Protein AF-A0A3M1R8Z3-F1 (afdb_monomer_lite)

Secondary structure (DSSP, 8-state):
---------------------S--HHHHHTTSPPPTT-SS-HHHHHTSHHHHTT--HHHHH---TT-SSHHHHTTT-S--S-SSSS-HHHHHHHHHHHTTT-HHHHHHHHHSHHHHHHH-

Foldseek 3Di:
DDDDPDDDPPPPPPPPPPPLPQPAPLNVQVPDDDDPLAPDGSVNCCPDPCVVVVVGPCLQFNADRNDNDPCRRNPPTLDDRDCPPDALVSVVSSLVSVCVPPVVVSVVCCVDPNVVVSVD

pLDDT: mean 79.82, std 15.77, range [43.62, 97.62]

Sequence (120 aa):
MLRRLSTLLLAAAALLVPTAAGANCTTCHAKIRQDPAWAHTYEDWEGSIHAFNGVSCVTCHGGDVNAKSKAKAHQGLRFTGQAAAGGTRARLAVVAVCAQCHEDQYRGYRVSPHYKALSS

Radius of gyration: 23.74 Å; chains: 1; bounding box: 85×56×35 Å

Structure (mmCIF, N/CA/C/O backbone):
data_AF-A0A3M1R8Z3-F1
#
_entry.id   AF-A0A3M1R8Z3-F1
#
loop_
_atom_site.group_PDB
_atom_site.id
_atom_site.type_symbol
_atom_site.label_atom_id
_atom_site.label_alt_id
_atom_site.label_comp_id
_atom_site.label_asym_id
_atom_site.label_entity_id
_atom_site.label_seq_id
_atom_site.pdbx_PDB_ins_code
_atom_site.Cartn_x
_atom_site.Cartn_y
_atom_site.Cartn_z
_atom_site.occupancy
_atom_site.B_iso_or_equiv
_atom_site.auth_seq_id
_atom_site.auth_comp_id
_atom_site.auth_asym_id
_atom_site.auth_atom_id
_atom_site.pdbx_PDB_model_num
ATOM 1 N N . MET A 1 1 ? -63.539 -40.703 17.520 1.00 45.44 1 MET A N 1
ATOM 2 C CA . MET A 1 1 ? -62.760 -40.341 16.313 1.00 45.44 1 MET A CA 1
ATOM 3 C C . MET A 1 1 ? -61.647 -39.384 16.732 1.00 45.44 1 MET A C 1
ATOM 5 O O . MET A 1 1 ? -61.907 -38.209 16.953 1.00 45.44 1 MET A O 1
ATOM 9 N N . LEU A 1 2 ? -60.440 -39.912 16.964 1.00 45.06 2 LEU A N 1
ATOM 10 C CA . LEU A 1 2 ? -59.267 -39.160 17.432 1.00 45.06 2 LEU A CA 1
ATOM 11 C C . LEU A 1 2 ? -58.706 -38.297 16.287 1.00 45.06 2 LEU A C 1
ATOM 13 O O . LEU A 1 2 ? -58.079 -38.827 15.370 1.00 45.06 2 LEU A O 1
ATOM 17 N N . ARG A 1 3 ? -58.907 -36.974 16.330 1.00 48.84 3 ARG A N 1
ATOM 18 C CA . ARG A 1 3 ? -58.170 -36.037 15.465 1.00 48.84 3 ARG A CA 1
ATOM 19 C C . ARG A 1 3 ? -56.804 -35.790 16.100 1.00 48.84 3 ARG A C 1
ATOM 21 O O . ARG A 1 3 ? -56.700 -35.155 17.143 1.00 48.84 3 ARG A O 1
ATOM 28 N N . ARG A 1 4 ? -55.769 -36.361 15.485 1.00 55.97 4 ARG A N 1
ATOM 29 C CA . ARG A 1 4 ? -54.366 -36.176 15.863 1.00 55.97 4 ARG A CA 1
ATOM 30 C C . ARG A 1 4 ? -53.989 -34.705 15.654 1.00 55.97 4 ARG A C 1
ATOM 32 O O . ARG A 1 4 ? -53.996 -34.226 14.525 1.00 55.97 4 ARG A O 1
ATOM 39 N N . LEU A 1 5 ? -53.689 -33.996 16.740 1.00 59.16 5 LEU A N 1
ATOM 40 C CA . LEU A 1 5 ? -53.028 -32.693 16.706 1.00 59.16 5 LEU A CA 1
ATOM 41 C C . LEU A 1 5 ? -51.551 -32.935 16.373 1.00 59.16 5 LEU A C 1
ATOM 43 O O . LEU A 1 5 ? -50.764 -33.286 17.246 1.00 59.16 5 LEU A O 1
ATOM 47 N N . SER A 1 6 ? -51.187 -32.813 15.097 1.00 61.75 6 SER A N 1
ATOM 48 C CA . SER A 1 6 ? -49.787 -32.807 14.671 1.00 61.75 6 SER A CA 1
ATOM 49 C C . SER A 1 6 ? -49.183 -31.435 14.958 1.00 61.75 6 SER A C 1
ATOM 51 O O . SER A 1 6 ? -49.336 -30.496 14.181 1.00 61.75 6 SER A O 1
ATOM 53 N N . THR A 1 7 ? -48.506 -31.317 16.095 1.00 59.25 7 THR A N 1
ATOM 54 C CA . THR A 1 7 ? -47.617 -30.203 16.428 1.00 59.25 7 THR A CA 1
ATOM 55 C C . THR A 1 7 ? -46.384 -30.249 15.523 1.00 59.25 7 THR A C 1
ATOM 57 O O . THR A 1 7 ? -45.477 -31.054 15.715 1.00 59.25 7 THR A O 1
ATOM 60 N N . LEU A 1 8 ? -46.348 -29.377 14.514 1.00 61.59 8 LEU A N 1
ATOM 61 C CA . LEU A 1 8 ? -45.134 -29.051 13.766 1.00 61.59 8 LEU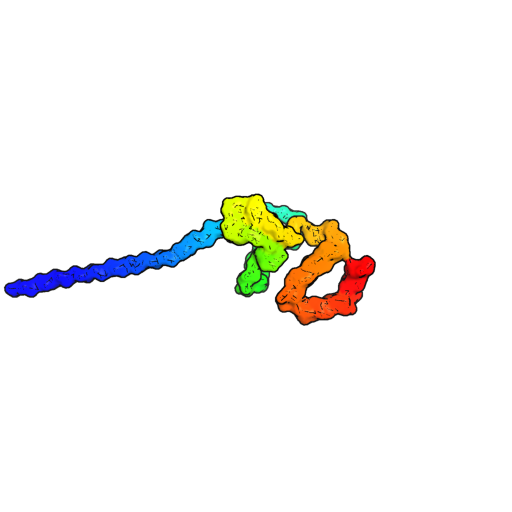 A CA 1
ATOM 62 C C . LEU A 1 8 ? -44.217 -28.211 14.669 1.00 61.59 8 LEU A C 1
ATOM 64 O O . LEU A 1 8 ? -44.420 -27.009 14.821 1.00 61.59 8 LEU A O 1
ATOM 68 N N . LEU A 1 9 ? -43.214 -28.845 15.284 1.00 60.97 9 LEU A N 1
ATOM 69 C CA . LEU A 1 9 ? -42.073 -28.128 15.855 1.00 60.97 9 LEU A CA 1
ATOM 70 C C . LEU A 1 9 ? -41.221 -27.584 14.697 1.00 60.97 9 LEU A C 1
ATOM 72 O O . LEU A 1 9 ? -40.450 -28.323 14.087 1.00 60.97 9 LEU A O 1
ATOM 76 N N . LEU A 1 10 ? -41.339 -26.288 14.402 1.00 60.28 10 LEU A N 1
ATOM 77 C CA . LEU A 1 10 ? -40.305 -25.571 13.657 1.00 60.28 10 LEU A CA 1
ATOM 78 C C . LEU A 1 10 ? -39.091 -25.413 14.579 1.00 60.28 10 LEU A C 1
ATOM 80 O O . LEU A 1 10 ? -39.065 -24.550 15.454 1.00 60.28 10 LEU A O 1
ATOM 84 N N . ALA A 1 11 ? -38.078 -26.254 14.385 1.00 61.59 11 ALA A N 1
ATOM 85 C CA . ALA A 1 11 ? -36.755 -26.002 14.931 1.00 61.59 11 ALA A CA 1
ATOM 86 C C . ALA A 1 11 ? -36.156 -24.801 14.183 1.00 61.59 11 ALA A C 1
ATOM 88 O O . ALA A 1 11 ? -35.692 -24.925 13.050 1.00 61.59 11 ALA A O 1
ATOM 89 N N . ALA A 1 12 ? -36.204 -23.621 14.803 1.00 62.38 12 ALA A N 1
ATOM 90 C CA . ALA A 1 12 ? -35.453 -22.465 14.344 1.00 62.38 12 ALA A CA 1
ATOM 91 C C . ALA A 1 12 ? -33.960 -22.773 14.520 1.00 62.38 12 A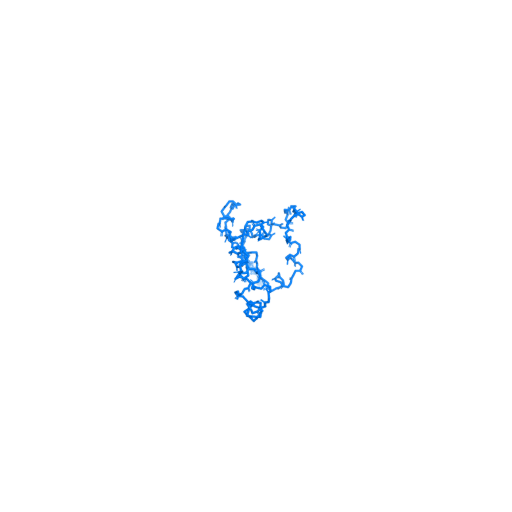LA A C 1
ATOM 93 O O . ALA A 1 12 ? -33.412 -22.660 15.616 1.00 62.38 12 ALA A O 1
ATOM 94 N N . ALA A 1 13 ? -33.307 -23.212 13.444 1.00 61.66 13 ALA A N 1
ATOM 95 C CA . ALA A 1 13 ? -31.858 -23.272 13.384 1.00 61.66 13 ALA A CA 1
ATOM 96 C C . ALA A 1 13 ? -31.340 -21.836 13.511 1.00 61.66 13 ALA A C 1
ATOM 98 O O . ALA A 1 13 ? -31.425 -21.045 12.572 1.00 61.66 13 ALA A O 1
ATOM 99 N N . ALA A 1 14 ? -30.865 -21.482 14.705 1.00 60.44 14 ALA A N 1
ATOM 100 C CA . ALA A 1 14 ? -30.159 -20.237 14.928 1.00 60.44 14 ALA A CA 1
ATOM 101 C C . ALA A 1 14 ? -28.927 -20.239 14.017 1.00 60.44 14 ALA A C 1
ATOM 103 O O . ALA A 1 14 ? -27.944 -20.934 14.276 1.00 60.44 14 ALA A O 1
ATOM 104 N N . LEU A 1 15 ? -29.008 -19.488 12.918 1.00 58.19 15 LEU A N 1
ATOM 105 C CA . LEU A 1 15 ? -27.850 -19.111 12.127 1.00 58.19 15 LEU A CA 1
ATOM 106 C C . LEU A 1 15 ? -26.917 -18.358 13.075 1.00 58.19 15 LEU A C 1
ATOM 108 O O . LEU A 1 15 ? -27.147 -17.194 13.402 1.00 58.19 15 LEU A O 1
ATOM 112 N N . LEU A 1 16 ? -25.882 -19.049 13.546 1.00 52.16 16 LEU A N 1
ATOM 113 C CA . LEU A 1 16 ? -24.706 -18.442 14.149 1.00 52.16 16 LEU A CA 1
ATOM 114 C C . LEU A 1 16 ? -24.031 -17.611 13.058 1.00 52.16 16 LEU A C 1
ATOM 116 O O . LEU A 1 16 ? -23.093 -18.063 12.409 1.00 52.16 16 LEU A O 1
ATOM 120 N N . VAL A 1 17 ? -24.545 -16.404 12.819 1.00 56.69 17 VAL A N 1
ATOM 121 C CA . VAL A 1 17 ? -23.803 -15.369 12.108 1.00 56.69 17 VAL A CA 1
ATOM 122 C C . VAL A 1 17 ? -22.604 -15.079 13.001 1.00 56.69 17 VAL A C 1
ATOM 124 O O . VAL A 1 17 ? -22.800 -14.598 14.121 1.00 56.69 17 VAL A O 1
ATOM 127 N N . PRO A 1 18 ? -21.367 -15.388 12.582 1.00 49.62 18 PRO A N 1
ATOM 128 C CA . PRO A 1 18 ? -20.215 -15.012 13.369 1.00 49.62 18 PRO A CA 1
ATOM 129 C C . PRO A 1 18 ? -20.196 -13.486 13.374 1.00 49.62 18 PRO A C 1
ATOM 131 O O . PRO A 1 18 ? -19.883 -12.855 12.365 1.00 49.62 18 PRO A O 1
ATOM 134 N N . THR A 1 19 ? -20.541 -12.861 14.498 1.00 50.94 19 THR A N 1
ATOM 135 C CA . THR A 1 19 ? -20.323 -11.428 14.699 1.00 50.94 19 THR A CA 1
ATOM 136 C C . THR A 1 19 ? -18.839 -11.207 14.956 1.00 50.94 19 THR A C 1
ATOM 138 O O . THR A 1 19 ? -18.421 -10.799 16.038 1.00 50.94 19 THR A O 1
ATOM 141 N N . ALA A 1 20 ? -18.011 -11.477 13.951 1.00 48.75 20 ALA A N 1
ATOM 142 C CA . ALA A 1 20 ? -16.625 -11.047 13.930 1.00 48.75 20 ALA A CA 1
ATOM 143 C C . ALA A 1 20 ? -16.551 -9.577 13.489 1.00 48.75 20 ALA A C 1
ATOM 145 O O . ALA A 1 20 ? -15.745 -9.208 12.646 1.00 48.75 20 ALA A O 1
ATOM 146 N N . ALA A 1 21 ? -17.373 -8.705 14.076 1.00 44.72 21 ALA A N 1
ATOM 147 C CA . ALA A 1 21 ? -17.189 -7.265 13.947 1.00 44.72 21 ALA A CA 1
ATOM 148 C C . ALA A 1 21 ? -16.153 -6.800 14.986 1.00 44.72 21 ALA A C 1
ATOM 150 O O . ALA A 1 21 ? -16.398 -5.932 15.821 1.00 44.72 21 ALA A O 1
ATOM 151 N N . GLY A 1 22 ? -14.964 -7.415 14.971 1.00 43.62 22 GLY A N 1
ATOM 152 C CA . GLY A 1 22 ? -13.774 -6.630 15.286 1.00 43.62 22 GLY A CA 1
ATOM 153 C C . GLY A 1 22 ? -13.711 -5.521 14.244 1.00 43.62 22 GLY A C 1
ATOM 154 O O . GLY A 1 22 ? -14.029 -5.778 13.088 1.00 43.62 22 GLY A O 1
ATOM 155 N N . ALA A 1 23 ? -13.412 -4.291 14.653 1.00 51.59 23 ALA A N 1
ATOM 156 C CA . ALA A 1 23 ? -13.294 -3.173 13.732 1.00 51.59 23 ALA A CA 1
ATOM 157 C C . ALA A 1 23 ? -12.249 -3.520 12.658 1.00 51.59 23 ALA A C 1
ATOM 159 O O . ALA A 1 23 ? -11.051 -3.386 12.886 1.00 51.59 23 ALA A O 1
ATOM 160 N N . ASN A 1 24 ? -12.701 -4.016 11.505 1.00 78.06 24 ASN A N 1
ATOM 161 C CA . ASN A 1 24 ? -11.829 -4.238 10.369 1.00 78.06 24 ASN A CA 1
ATOM 162 C C . ASN A 1 24 ? -11.371 -2.860 9.867 1.00 78.06 24 ASN A C 1
ATOM 164 O O . ASN A 1 24 ? -12.053 -1.843 10.051 1.00 78.06 24 ASN A O 1
ATOM 168 N N . CYS A 1 25 ? -10.176 -2.808 9.283 1.00 87.88 25 CYS A N 1
ATOM 169 C CA . CYS A 1 25 ? -9.557 -1.556 8.851 1.00 87.88 25 CYS A CA 1
ATOM 170 C C . CYS A 1 25 ? -10.518 -0.738 7.975 1.00 87.88 25 CYS A C 1
ATOM 172 O O . CYS A 1 25 ? -10.634 0.471 8.143 1.00 87.88 25 CYS A O 1
ATOM 174 N N . THR A 1 26 ? -11.286 -1.420 7.126 1.00 88.19 26 THR A N 1
ATOM 175 C CA . THR A 1 26 ? -12.249 -0.831 6.195 1.00 88.19 26 THR A CA 1
ATOM 176 C C . THR A 1 26 ? -13.437 -0.169 6.897 1.00 88.19 26 THR A C 1
ATOM 178 O O . THR A 1 26 ? -13.763 0.960 6.560 1.00 88.19 26 THR A O 1
ATOM 181 N N . THR A 1 27 ? -14.032 -0.767 7.937 1.00 86.19 27 THR A N 1
ATOM 182 C CA . THR A 1 27 ? -15.187 -0.173 8.652 1.00 86.19 27 THR A CA 1
ATOM 183 C C . THR A 1 27 ? -14.840 1.157 9.311 1.00 86.19 27 THR A C 1
ATOM 185 O O . THR A 1 27 ? -15.674 2.064 9.359 1.00 86.19 27 THR 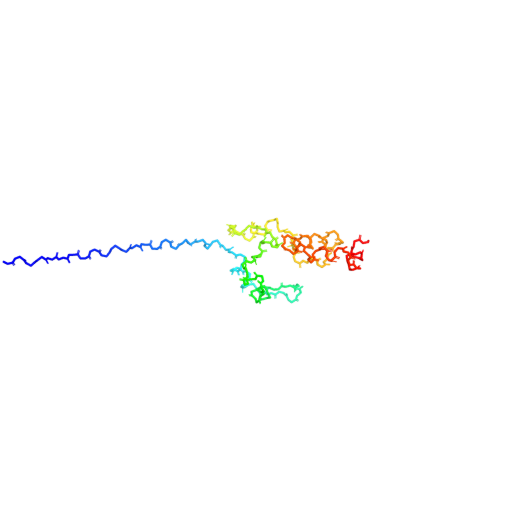A O 1
ATOM 188 N N . CYS A 1 28 ? -13.628 1.268 9.861 1.00 88.44 28 CYS A N 1
ATOM 189 C CA . CYS A 1 28 ? -13.169 2.509 10.474 1.00 88.44 28 CYS A CA 1
ATOM 190 C C . CYS A 1 28 ? -12.724 3.510 9.401 1.00 88.44 28 CYS A C 1
ATOM 192 O O . CYS A 1 28 ? -13.186 4.649 9.402 1.00 88.44 28 CYS A O 1
ATOM 194 N N . HIS A 1 29 ? -11.876 3.084 8.458 1.00 89.19 29 HIS A N 1
ATOM 195 C CA . HIS A 1 29 ? -11.284 3.983 7.466 1.00 89.19 29 HIS A CA 1
ATOM 196 C C . HIS A 1 29 ? -12.275 4.502 6.420 1.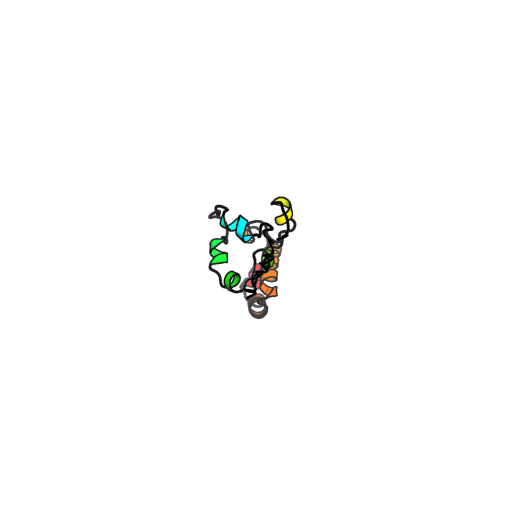00 89.19 29 HIS A C 1
ATOM 198 O O . HIS A 1 29 ? -12.090 5.631 5.978 1.00 89.19 29 HIS A O 1
ATOM 204 N N . ALA A 1 30 ? -13.362 3.780 6.128 1.00 90.38 30 ALA A N 1
ATOM 205 C CA . ALA A 1 30 ? -14.463 4.269 5.287 1.00 90.38 30 ALA A CA 1
ATOM 206 C C . ALA A 1 30 ? -15.170 5.509 5.858 1.00 90.38 30 ALA A C 1
ATOM 208 O O . ALA A 1 30 ? -15.887 6.210 5.154 1.00 90.38 30 ALA A O 1
ATOM 209 N N . LYS A 1 31 ? -15.024 5.762 7.164 1.00 90.06 31 LYS A N 1
ATOM 210 C CA . LYS A 1 31 ? -15.695 6.863 7.875 1.00 90.06 31 LYS A CA 1
ATOM 211 C C . LYS A 1 31 ? -14.738 7.985 8.258 1.00 90.06 31 LYS A C 1
ATOM 213 O O . LYS A 1 31 ? -15.157 8.974 8.859 1.00 90.06 31 LYS A O 1
ATOM 218 N N . ILE A 1 32 ? -13.447 7.822 7.978 1.00 86.56 32 ILE A N 1
ATOM 219 C CA . ILE A 1 32 ? -12.440 8.833 8.274 1.00 86.56 32 ILE A CA 1
ATOM 220 C C . ILE A 1 32 ? -12.388 9.794 7.094 1.00 86.56 32 ILE A C 1
ATOM 222 O O . ILE A 1 32 ? -12.208 9.376 5.952 1.00 86.56 32 ILE A O 1
ATOM 226 N N . ARG A 1 33 ? -12.506 11.096 7.381 1.00 83.31 33 ARG A N 1
ATOM 227 C CA . ARG A 1 33 ? -12.265 12.132 6.377 1.00 83.31 33 ARG A CA 1
ATOM 228 C C . ARG A 1 33 ? -10.833 11.988 5.873 1.00 83.31 33 ARG A C 1
ATOM 230 O O . ARG A 1 33 ? -9.891 12.163 6.647 1.00 83.31 33 ARG A O 1
ATOM 237 N N . GLN A 1 34 ? -10.697 11.695 4.590 1.00 76.88 34 GLN A N 1
ATOM 238 C CA . GLN A 1 34 ? -9.400 11.553 3.952 1.00 76.88 34 GLN A CA 1
ATOM 239 C C . GLN A 1 34 ? -8.709 12.919 3.869 1.00 76.88 34 GLN A C 1
ATOM 241 O O . GLN A 1 34 ? -9.352 13.958 3.665 1.00 76.88 34 GLN A O 1
ATOM 246 N N . ASP A 1 35 ? -7.399 12.925 4.084 1.00 78.69 35 ASP A N 1
ATOM 247 C CA . ASP A 1 35 ? -6.574 14.108 3.871 1.00 78.69 35 ASP A CA 1
ATOM 248 C C . ASP A 1 35 ? -6.178 14.167 2.387 1.00 78.69 35 ASP A C 1
ATOM 250 O O . ASP A 1 35 ? -5.649 13.177 1.879 1.00 78.69 35 ASP A O 1
ATOM 254 N N . PRO A 1 36 ? -6.380 15.296 1.687 1.00 73.62 36 PRO A N 1
ATOM 255 C CA . PRO A 1 36 ? -5.906 15.465 0.313 1.00 73.62 36 PRO A CA 1
ATOM 256 C C . PRO A 1 36 ? -4.396 15.238 0.133 1.00 73.62 36 PRO A C 1
ATOM 258 O O . PRO A 1 36 ? -3.943 15.002 -0.982 1.00 73.62 36 PRO A O 1
ATOM 261 N N . ALA A 1 37 ? -3.605 15.322 1.208 1.00 75.06 37 ALA A N 1
ATOM 262 C CA . ALA A 1 37 ? -2.176 15.024 1.191 1.00 75.06 37 ALA A CA 1
ATOM 263 C C . ALA A 1 37 ? -1.852 13.517 1.217 1.00 75.06 37 ALA A C 1
ATOM 265 O O . ALA A 1 37 ? -0.679 13.142 1.118 1.00 75.06 37 ALA A O 1
ATOM 266 N N . TRP A 1 38 ? -2.842 12.637 1.396 1.00 76.88 38 TRP A N 1
ATOM 267 C CA . TRP A 1 38 ? -2.626 11.193 1.343 1.00 76.88 38 TRP A CA 1
ATOM 268 C C . TRP A 1 38 ? -2.433 10.737 -0.098 1.00 76.88 38 TRP A C 1
ATOM 270 O O . TRP A 1 38 ? -3.182 11.110 -0.992 1.00 76.88 38 TRP A O 1
ATOM 280 N N . ALA A 1 39 ? -1.425 9.891 -0.316 1.00 73.62 39 ALA A N 1
ATOM 281 C CA . ALA A 1 39 ? -1.140 9.355 -1.645 1.00 73.62 39 ALA A CA 1
ATOM 282 C C . ALA A 1 39 ? -2.268 8.448 -2.173 1.00 73.62 39 ALA A C 1
ATOM 284 O O . ALA A 1 39 ? -2.452 8.366 -3.381 1.00 73.62 39 ALA A O 1
ATOM 285 N N . HIS A 1 40 ? -2.991 7.777 -1.269 1.00 80.12 40 HIS A N 1
ATOM 286 C CA . HIS A 1 40 ? -4.131 6.913 -1.567 1.00 80.12 40 HIS A CA 1
ATOM 287 C C . HIS A 1 40 ? -5.155 6.981 -0.433 1.00 80.12 40 HIS A C 1
ATOM 289 O O . HIS A 1 40 ? -4.781 7.064 0.742 1.00 80.12 40 HIS A O 1
ATOM 295 N N . THR A 1 41 ? -6.429 6.910 -0.800 1.00 87.06 41 THR A N 1
ATOM 296 C CA . THR A 1 41 ? -7.581 6.979 0.102 1.00 87.06 41 THR A CA 1
ATOM 297 C C . THR A 1 41 ? -8.271 5.625 0.287 1.00 87.06 41 THR A C 1
ATOM 299 O O . THR A 1 41 ? -7.949 4.643 -0.389 1.00 87.06 41 THR A O 1
ATOM 302 N N . TYR A 1 42 ? -9.226 5.555 1.220 1.00 90.69 42 TYR A N 1
ATOM 303 C CA . TYR A 1 42 ? -10.117 4.396 1.342 1.00 90.69 42 TYR A CA 1
ATOM 304 C C . TYR A 1 42 ? -10.879 4.141 0.035 1.00 90.69 42 TYR A C 1
ATOM 306 O O . TYR A 1 42 ? -10.952 3.001 -0.419 1.00 90.69 42 TYR A O 1
ATOM 314 N N . GLU A 1 43 ? -11.401 5.201 -0.574 1.00 90.94 43 GLU A N 1
ATOM 315 C CA . GLU A 1 43 ? -12.200 5.158 -1.793 1.00 90.94 43 GLU A CA 1
ATOM 316 C C . GLU A 1 43 ? -11.365 4.672 -2.989 1.00 90.94 43 GLU A C 1
ATOM 318 O O . GLU A 1 43 ? -11.836 3.847 -3.774 1.00 90.94 43 GLU A O 1
ATOM 323 N N . ASP A 1 44 ? -10.095 5.092 -3.083 1.00 91.50 44 ASP A N 1
ATOM 324 C CA . ASP A 1 44 ? -9.161 4.577 -4.097 1.00 91.50 44 ASP A CA 1
ATOM 325 C C . ASP A 1 44 ? -8.947 3.066 -3.953 1.00 91.50 44 ASP A C 1
ATOM 327 O O . ASP A 1 44 ? -8.887 2.340 -4.947 1.00 91.50 44 ASP A O 1
ATOM 331 N N . TRP A 1 45 ? -8.818 2.575 -2.714 1.00 92.75 45 TRP A N 1
ATOM 332 C CA . TRP A 1 45 ? -8.689 1.143 -2.458 1.00 92.75 45 TRP A CA 1
ATOM 333 C C . TRP A 1 45 ? -9.981 0.407 -2.813 1.00 92.75 45 TRP A C 1
ATOM 335 O O . TRP A 1 45 ? -9.907 -0.580 -3.545 1.00 92.75 45 TRP A O 1
ATOM 345 N N . GLU A 1 46 ? -11.135 0.885 -2.346 1.00 94.19 46 GLU A N 1
ATOM 346 C CA . GLU A 1 46 ? -12.445 0.254 -2.559 1.00 94.19 46 GLU A CA 1
ATOM 347 C C . GLU A 1 46 ? -12.769 0.096 -4.052 1.00 94.19 46 GLU A C 1
ATOM 349 O O . GLU A 1 46 ? -13.255 -0.955 -4.469 1.00 94.19 46 GLU A O 1
ATOM 354 N N . GLY A 1 47 ? -12.419 1.091 -4.872 1.00 95.25 47 GLY A N 1
ATOM 355 C CA . GLY A 1 47 ? -12.589 1.048 -6.327 1.00 95.25 47 GLY A CA 1
ATOM 356 C C . GLY A 1 47 ? -11.529 0.242 -7.091 1.00 95.25 47 GLY A C 1
ATOM 357 O O . GLY A 1 47 ? -11.605 0.138 -8.316 1.00 95.25 47 GLY A O 1
ATOM 358 N N . SER A 1 48 ? -10.518 -0.310 -6.415 1.00 95.81 48 SER A N 1
ATOM 359 C CA . SER A 1 48 ? -9.376 -0.954 -7.071 1.00 95.81 48 SER A CA 1
ATOM 360 C C . SER A 1 48 ? -9.564 -2.453 -7.322 1.00 95.81 48 SER A C 1
ATOM 362 O O . SER A 1 48 ? -10.314 -3.159 -6.645 1.00 95.81 48 SER A O 1
ATOM 364 N N . ILE A 1 49 ? -8.749 -2.990 -8.237 1.00 96.88 49 ILE A N 1
ATOM 365 C CA . ILE A 1 49 ? -8.639 -4.438 -8.463 1.00 96.88 49 ILE A CA 1
ATOM 366 C C . ILE A 1 49 ? -8.159 -5.195 -7.213 1.00 96.88 49 ILE A C 1
ATOM 368 O O . ILE A 1 49 ? -8.444 -6.381 -7.059 1.00 96.88 49 ILE A O 1
ATOM 372 N N . HIS A 1 50 ? -7.452 -4.522 -6.300 1.00 95.06 50 HIS A N 1
ATOM 373 C CA . HIS A 1 50 ? -6.997 -5.116 -5.046 1.00 95.06 50 HIS A CA 1
ATOM 374 C C . HIS A 1 50 ? -8.167 -5.383 -4.101 1.00 95.06 50 HIS A C 1
ATOM 376 O O . HIS A 1 50 ? -8.263 -6.492 -3.578 1.00 95.06 50 HIS A O 1
ATOM 382 N N . ALA A 1 51 ? -9.086 -4.425 -3.936 1.00 94.25 51 ALA A N 1
ATOM 383 C CA . ALA A 1 51 ? -10.306 -4.655 -3.165 1.00 94.25 51 ALA A CA 1
ATOM 384 C C . ALA A 1 51 ? -11.170 -5.744 -3.807 1.00 94.25 51 ALA A C 1
ATOM 386 O O . ALA A 1 51 ? -11.604 -6.658 -3.107 1.00 94.25 51 ALA A O 1
ATOM 387 N N . PHE A 1 52 ? -11.329 -5.712 -5.137 1.00 95.38 52 PHE A N 1
ATOM 388 C CA . PHE A 1 52 ? -12.062 -6.749 -5.872 1.00 95.38 52 PHE A CA 1
ATOM 389 C C . PHE A 1 52 ? -11.512 -8.164 -5.614 1.00 95.38 52 PHE A C 1
ATOM 391 O O . PHE A 1 52 ? -12.283 -9.104 -5.445 1.00 95.38 52 PHE A O 1
ATOM 398 N N . ASN A 1 53 ? -10.187 -8.319 -5.524 1.00 95.06 53 ASN A N 1
ATOM 399 C CA . ASN A 1 53 ? -9.530 -9.601 -5.239 1.00 95.06 53 ASN A CA 1
ATOM 400 C C . ASN A 1 53 ? -9.319 -9.881 -3.736 1.00 95.06 53 ASN A C 1
ATOM 402 O O . ASN A 1 53 ? -8.604 -10.817 -3.379 1.00 95.06 53 ASN A O 1
ATOM 406 N N . GLY A 1 54 ? -9.902 -9.085 -2.836 1.00 91.62 54 GLY A N 1
ATOM 407 C CA . GLY A 1 54 ? -9.809 -9.307 -1.389 1.00 91.62 54 GLY A CA 1
ATOM 408 C C . GLY A 1 54 ? -8.443 -8.991 -0.764 1.00 91.62 54 GLY A C 1
ATOM 409 O O . GLY A 1 54 ? -8.182 -9.383 0.376 1.00 91.62 54 GLY A O 1
ATOM 410 N N . VAL A 1 55 ? -7.565 -8.264 -1.462 1.00 91.62 55 VAL A N 1
ATOM 411 C CA . VAL A 1 55 ? -6.304 -7.768 -0.896 1.00 91.62 55 VAL A CA 1
ATOM 412 C C . VAL A 1 55 ? -6.620 -6.628 0.072 1.00 91.62 55 VAL A C 1
ATOM 414 O O . VAL A 1 55 ? -6.926 -5.498 -0.315 1.00 91.62 55 VAL A O 1
ATOM 417 N N . SER A 1 56 ? -6.581 -6.954 1.362 1.00 89.19 56 SER A N 1
ATOM 418 C CA . SER A 1 56 ? -6.971 -6.049 2.445 1.00 89.19 56 SER A CA 1
ATOM 419 C C . SER A 1 56 ? -5.866 -5.064 2.843 1.00 89.19 56 SER A C 1
ATOM 421 O O . SER A 1 56 ? -4.686 -5.262 2.550 1.00 89.19 56 SER A O 1
ATOM 423 N N . CYS A 1 57 ? -6.235 -4.029 3.604 1.00 89.69 57 CYS A N 1
ATOM 424 C CA . CYS A 1 57 ? -5.323 -2.986 4.082 1.00 89.69 57 CYS A CA 1
ATOM 425 C C . CYS A 1 57 ? -4.081 -3.559 4.789 1.00 89.69 57 CYS A C 1
ATOM 427 O O . CYS A 1 57 ? -2.963 -3.097 4.556 1.00 89.69 57 CYS A O 1
ATOM 429 N N . VAL A 1 58 ? -4.262 -4.587 5.628 1.00 88.81 58 VAL A N 1
ATOM 430 C CA . VAL A 1 58 ? -3.170 -5.173 6.424 1.00 88.81 58 VAL A CA 1
ATOM 431 C C . VAL A 1 58 ? -2.181 -5.982 5.598 1.00 88.81 58 VAL A C 1
ATOM 433 O O . VAL A 1 58 ? -1.033 -6.130 6.016 1.00 88.81 58 VAL A O 1
ATOM 436 N N . THR A 1 59 ? -2.582 -6.456 4.415 1.00 88.81 59 THR A N 1
ATOM 437 C CA . THR A 1 59 ? -1.687 -7.169 3.498 1.00 88.81 59 THR A CA 1
ATOM 438 C C . THR A 1 59 ? -0.519 -6.271 3.095 1.00 88.81 59 THR A C 1
ATOM 440 O O . THR A 1 59 ? 0.627 -6.713 3.116 1.00 88.81 59 THR A O 1
ATOM 443 N N . CYS A 1 60 ? -0.793 -4.990 2.829 1.00 88.50 60 CYS A N 1
ATOM 444 C CA . CYS A 1 60 ? 0.237 -4.018 2.471 1.00 88.50 60 CYS A CA 1
ATOM 445 C C . CYS A 1 60 ? 0.775 -3.253 3.688 1.00 88.50 60 CYS A C 1
ATOM 447 O O . CYS A 1 60 ? 1.984 -3.080 3.829 1.00 88.50 60 CYS A O 1
ATOM 449 N N . HIS A 1 61 ? -0.100 -2.789 4.585 1.00 88.06 61 HIS A N 1
ATOM 450 C CA . HIS A 1 61 ? 0.279 -1.886 5.677 1.00 88.06 61 HIS A CA 1
ATOM 451 C C . HIS A 1 61 ? 0.691 -2.597 6.975 1.00 88.06 61 HIS A C 1
ATOM 453 O O . HIS A 1 61 ? 1.398 -1.996 7.784 1.00 88.06 61 HIS A O 1
ATOM 459 N N . GLY A 1 62 ? 0.307 -3.859 7.188 1.00 87.50 62 GLY A N 1
ATOM 460 C CA . GLY A 1 62 ? 0.445 -4.551 8.475 1.00 87.50 62 GLY A CA 1
ATOM 461 C C . GLY A 1 62 ? -0.618 -4.135 9.500 1.00 87.50 62 GLY A C 1
ATOM 462 O O . GLY A 1 62 ? -1.705 -3.703 9.127 1.00 87.50 62 GLY A O 1
ATOM 463 N N . GLY A 1 63 ? -0.296 -4.255 10.791 1.00 89.06 63 GLY A N 1
ATOM 464 C CA . GLY A 1 63 ? -1.226 -3.998 11.898 1.00 89.06 63 GLY A CA 1
ATOM 465 C C . GLY A 1 63 ? -2.007 -5.239 12.348 1.00 89.06 63 GLY A C 1
ATOM 466 O O . GLY A 1 63 ? -1.722 -6.359 11.924 1.00 89.06 63 GLY A O 1
ATOM 467 N N . ASP A 1 64 ? -2.986 -5.031 13.229 1.00 89.19 64 ASP A N 1
ATOM 468 C CA . ASP A 1 64 ? -3.799 -6.098 13.829 1.00 89.19 64 ASP A CA 1
ATOM 469 C C . ASP A 1 64 ? -5.294 -5.864 13.564 1.00 89.19 64 ASP A C 1
ATOM 471 O O . ASP A 1 64 ? -5.925 -5.002 14.179 1.00 89.19 64 ASP A O 1
ATOM 475 N N . VAL A 1 65 ? -5.875 -6.669 12.667 1.00 86.75 65 VAL A N 1
ATOM 476 C CA . VAL A 1 65 ? -7.309 -6.623 12.308 1.00 86.75 65 VAL A CA 1
ATOM 477 C C . VAL A 1 65 ? -8.242 -7.016 13.452 1.00 86.75 65 VAL A C 1
ATOM 479 O O . VAL A 1 65 ? -9.432 -6.710 13.412 1.00 86.75 65 VAL A O 1
ATOM 482 N N . ASN A 1 66 ? -7.727 -7.709 14.467 1.00 85.62 66 ASN A N 1
ATOM 483 C CA . ASN A 1 66 ? -8.515 -8.195 15.597 1.00 85.62 66 ASN A CA 1
ATOM 484 C C . ASN A 1 66 ? -8.436 -7.258 16.807 1.00 85.62 66 ASN A C 1
ATOM 486 O O . ASN A 1 66 ? -9.167 -7.444 17.791 1.00 85.62 66 ASN A O 1
ATOM 490 N N . ALA A 1 67 ? -7.575 -6.241 16.743 1.00 87.88 67 ALA A N 1
ATOM 491 C CA . ALA A 1 67 ? -7.405 -5.272 17.805 1.00 87.88 67 ALA A CA 1
ATOM 492 C C . ALA A 1 67 ? -8.695 -4.488 18.076 1.00 87.88 67 ALA A C 1
ATOM 494 O O . ALA A 1 67 ? -9.440 -4.098 17.181 1.00 87.88 67 ALA A O 1
ATOM 495 N N . LYS A 1 68 ? -8.948 -4.220 19.359 1.00 85.56 68 LYS A N 1
ATOM 496 C CA . LYS A 1 68 ? -10.148 -3.502 19.821 1.00 85.56 68 LYS A CA 1
ATOM 497 C C . LYS A 1 68 ? -9.914 -2.012 20.057 1.00 85.56 68 LYS A C 1
ATOM 499 O O . LYS A 1 68 ? -10.852 -1.290 20.368 1.00 85.56 68 LYS A O 1
ATOM 504 N N . SER A 1 69 ? -8.675 -1.544 19.920 1.00 88.75 69 SER A N 1
ATOM 505 C CA . SER A 1 69 ? -8.319 -0.136 20.072 1.00 88.75 69 SER A CA 1
ATOM 506 C C . SER A 1 69 ? -7.516 0.346 18.874 1.00 88.75 69 SER A C 1
ATOM 508 O O . SER A 1 69 ? -6.727 -0.405 18.300 1.00 88.75 69 SER A O 1
ATOM 510 N N . LYS A 1 70 ? -7.668 1.633 18.542 1.00 88.75 70 LYS A N 1
ATOM 511 C CA . LYS A 1 70 ? -6.887 2.297 17.491 1.00 88.75 70 LYS A CA 1
ATOM 512 C C . LYS A 1 70 ? -5.385 2.094 17.699 1.00 88.75 70 LYS A C 1
ATOM 514 O O . LYS A 1 70 ? -4.680 1.789 16.747 1.00 88.75 70 LYS A O 1
ATOM 519 N N . ALA A 1 71 ? -4.900 2.277 18.926 1.00 90.38 71 ALA A N 1
ATOM 520 C CA . ALA A 1 71 ? -3.476 2.170 19.229 1.00 90.38 71 ALA A CA 1
ATOM 521 C C . ALA A 1 71 ? -2.935 0.763 18.937 1.00 90.38 71 ALA A C 1
ATOM 523 O O . ALA A 1 71 ? -1.885 0.633 18.319 1.00 90.38 71 ALA A O 1
ATOM 524 N N . LYS A 1 72 ? -3.680 -0.283 19.319 1.00 90.75 72 LYS A N 1
ATOM 525 C CA . LYS A 1 72 ? -3.271 -1.670 19.085 1.00 90.75 72 LYS A CA 1
ATOM 526 C C . LYS A 1 72 ? -3.426 -2.082 17.618 1.00 90.75 72 LYS A C 1
ATOM 528 O O . LYS A 1 72 ? -2.546 -2.745 17.090 1.00 90.75 72 LYS A O 1
ATOM 533 N N . ALA A 1 73 ? -4.485 -1.632 16.943 1.00 90.38 73 ALA A N 1
ATOM 534 C CA . ALA A 1 73 ? -4.715 -1.927 15.525 1.00 90.38 73 ALA A CA 1
ATOM 535 C C . ALA A 1 73 ? -3.592 -1.388 14.629 1.00 90.38 73 ALA A C 1
ATOM 537 O O . ALA A 1 73 ? -3.191 -2.042 13.670 1.00 90.38 73 ALA A O 1
ATOM 538 N N . HIS A 1 74 ? -3.057 -0.215 14.976 1.00 90.25 74 HIS A N 1
ATOM 539 C CA . HIS A 1 74 ? -1.961 0.432 14.255 1.00 90.25 74 HIS A CA 1
ATOM 540 C C . HIS A 1 74 ? -0.575 0.125 14.845 1.00 90.25 74 HIS A C 1
ATOM 542 O O . HIS A 1 74 ? 0.420 0.730 14.438 1.00 90.25 74 HIS A O 1
ATOM 548 N N . GLN A 1 75 ? -0.473 -0.788 15.813 1.00 87.88 75 GLN A N 1
ATOM 549 C CA . GLN A 1 75 ? 0.825 -1.198 16.333 1.00 87.88 75 GLN A CA 1
ATOM 550 C C . GLN A 1 75 ? 1.570 -2.001 15.260 1.00 87.88 75 GLN A C 1
ATOM 552 O O . GLN A 1 75 ? 1.027 -2.941 14.685 1.00 87.88 75 GLN A O 1
ATOM 557 N N . GLY A 1 76 ? 2.826 -1.637 14.988 1.00 82.62 76 GLY A N 1
ATOM 558 C CA . GLY A 1 76 ? 3.660 -2.369 14.031 1.00 82.62 76 GLY A CA 1
ATOM 559 C C . GLY A 1 76 ? 3.269 -2.177 12.562 1.00 82.62 76 GLY A C 1
ATOM 560 O O . GLY A 1 76 ? 3.586 -3.035 11.738 1.00 82.62 76 GLY A O 1
ATOM 561 N N . LEU A 1 77 ? 2.593 -1.074 12.216 1.00 85.50 77 LEU A N 1
ATOM 562 C CA . LEU A 1 77 ? 2.413 -0.703 10.813 1.00 85.50 77 LEU A CA 1
ATOM 563 C C . LEU A 1 77 ? 3.768 -0.600 10.107 1.00 85.50 77 LEU A C 1
ATOM 565 O O . LEU A 1 77 ? 4.717 -0.007 10.620 1.00 85.50 77 LEU A O 1
ATOM 569 N N . ARG A 1 78 ? 3.822 -1.139 8.891 1.00 79.19 78 ARG A N 1
ATOM 570 C CA . ARG A 1 78 ? 4.990 -1.072 8.006 1.00 79.19 78 ARG A CA 1
ATOM 571 C C . ARG A 1 78 ? 5.227 0.352 7.512 1.00 79.19 78 ARG A C 1
ATOM 573 O O . ARG A 1 78 ? 6.368 0.754 7.310 1.00 79.19 78 ARG A O 1
ATOM 580 N N . PHE A 1 79 ? 4.140 1.103 7.329 1.00 74.56 79 PHE A N 1
ATOM 581 C CA . PHE A 1 79 ? 4.155 2.445 6.763 1.00 74.56 79 PHE A CA 1
ATOM 582 C C . PHE A 1 79 ? 3.188 3.348 7.525 1.00 74.56 79 PHE A C 1
ATOM 584 O O . PHE A 1 79 ? 2.004 3.036 7.648 1.00 74.56 79 PHE A O 1
ATOM 591 N N . THR A 1 80 ? 3.679 4.493 7.990 1.00 62.03 80 THR A N 1
ATOM 592 C CA . THR A 1 80 ? 2.858 5.554 8.578 1.00 62.03 80 THR A CA 1
ATOM 593 C C . THR A 1 80 ? 2.832 6.736 7.617 1.00 62.03 80 THR A C 1
ATOM 595 O O . THR A 1 80 ? 3.810 7.471 7.520 1.00 62.03 80 THR A O 1
ATOM 598 N N . GLY A 1 81 ? 1.739 6.908 6.876 1.00 55.31 81 GLY A N 1
ATOM 599 C CA . GLY A 1 81 ? 1.361 8.195 6.278 1.00 55.31 81 GLY A CA 1
ATOM 600 C C . GLY A 1 81 ? 2.201 8.775 5.133 1.00 55.31 81 GLY A C 1
ATOM 601 O O . GLY A 1 81 ? 1.660 9.593 4.409 1.00 55.31 81 GLY A O 1
ATOM 602 N N . GLN A 1 82 ? 3.445 8.368 4.878 1.00 52.47 82 GLN A N 1
ATOM 603 C CA . GLN A 1 82 ? 4.185 8.776 3.677 1.00 52.47 82 GLN A CA 1
ATOM 604 C C . GLN A 1 82 ? 5.301 7.777 3.349 1.00 52.47 82 GLN A C 1
ATOM 606 O O . GLN A 1 82 ? 6.409 7.864 3.873 1.00 52.47 82 GLN A O 1
ATOM 611 N N . ALA A 1 83 ? 5.073 6.903 2.367 1.00 52.44 83 ALA A N 1
ATOM 612 C CA . ALA A 1 83 ? 6.180 6.282 1.630 1.00 52.44 83 ALA A CA 1
ATOM 613 C C . ALA A 1 83 ? 7.075 7.341 0.936 1.00 52.44 83 ALA A C 1
ATOM 615 O O . ALA A 1 83 ? 8.242 7.084 0.651 1.00 52.44 83 ALA A O 1
ATOM 616 N N . ALA A 1 84 ? 6.542 8.548 0.701 1.00 48.53 84 ALA A N 1
ATOM 617 C CA . ALA A 1 84 ? 7.215 9.631 -0.012 1.00 48.53 84 ALA A CA 1
ATOM 618 C C . ALA A 1 84 ? 8.357 10.304 0.781 1.00 48.53 84 ALA A C 1
ATOM 620 O O . ALA A 1 84 ? 9.374 10.672 0.188 1.00 48.53 84 ALA A O 1
ATOM 621 N N . ALA A 1 85 ? 8.227 10.425 2.110 1.00 52.34 85 ALA A N 1
ATOM 622 C CA . ALA A 1 85 ? 9.189 11.146 2.954 1.00 52.34 85 ALA A CA 1
ATOM 623 C C . ALA A 1 85 ? 10.407 10.300 3.377 1.00 52.34 85 ALA A C 1
ATOM 625 O O . ALA A 1 85 ? 11.395 10.836 3.874 1.00 52.34 85 ALA A O 1
ATOM 626 N N . GLY A 1 86 ? 10.359 8.978 3.189 1.00 61.09 86 GLY A N 1
ATOM 627 C CA . GLY A 1 86 ? 11.461 8.091 3.552 1.00 61.09 86 GLY A CA 1
ATOM 628 C C . GLY A 1 86 ? 12.591 8.096 2.516 1.00 61.09 86 GLY A C 1
ATOM 629 O O . GLY A 1 86 ? 12.344 8.175 1.315 1.00 61.09 86 GLY A O 1
ATOM 630 N N . GLY A 1 87 ? 13.844 7.976 2.970 1.00 75.19 87 GLY A N 1
ATOM 631 C CA . GLY A 1 87 ? 15.005 7.798 2.088 1.00 75.19 87 GLY A CA 1
ATOM 632 C C . GLY A 1 87 ? 14.948 6.496 1.272 1.00 75.19 87 GLY A C 1
ATOM 633 O O . GLY A 1 87 ? 14.034 5.685 1.428 1.00 75.19 87 GLY A O 1
ATOM 634 N N . THR A 1 88 ? 15.952 6.258 0.424 1.00 83.69 88 THR A N 1
ATOM 635 C CA . THR A 1 88 ? 16.052 5.095 -0.485 1.00 83.69 88 THR A CA 1
ATOM 636 C C . THR A 1 88 ? 15.615 3.768 0.137 1.00 83.69 88 THR A C 1
ATOM 638 O O . THR A 1 88 ? 14.797 3.051 -0.436 1.00 83.69 88 THR A O 1
ATOM 641 N N . ARG A 1 89 ? 16.083 3.463 1.354 1.00 81.88 89 ARG A N 1
ATOM 642 C CA . ARG A 1 89 ? 15.732 2.225 2.067 1.00 81.88 89 ARG A CA 1
ATOM 643 C C . ARG A 1 89 ? 14.226 2.064 2.294 1.00 81.88 89 ARG A C 1
ATOM 645 O O . ARG A 1 89 ? 13.704 0.968 2.120 1.00 81.88 89 ARG A O 1
ATOM 652 N N . ALA A 1 90 ? 13.530 3.131 2.682 1.00 79.12 90 ALA A N 1
ATOM 653 C CA . ALA A 1 90 ? 12.092 3.087 2.937 1.00 79.12 90 ALA A CA 1
ATOM 654 C C . ALA A 1 90 ? 11.305 2.874 1.638 1.00 79.12 90 ALA A C 1
ATOM 656 O O . ALA A 1 90 ? 10.387 2.060 1.595 1.00 79.12 90 ALA A O 1
ATOM 657 N N . ARG A 1 91 ? 11.716 3.539 0.554 1.00 81.50 91 ARG A N 1
ATOM 658 C CA . ARG A 1 91 ? 11.101 3.371 -0.770 1.00 81.50 91 ARG A CA 1
ATOM 659 C C . ARG A 1 91 ? 11.293 1.950 -1.304 1.00 81.50 91 ARG A C 1
ATOM 661 O O . ARG A 1 91 ? 10.340 1.342 -1.776 1.00 81.50 91 ARG A O 1
ATOM 668 N N . LEU A 1 92 ? 12.488 1.377 -1.149 1.00 85.44 92 LEU A N 1
ATOM 669 C CA . LEU A 1 92 ? 12.745 -0.021 -1.509 1.00 85.44 92 LEU A CA 1
ATOM 670 C C . LEU A 1 92 ? 11.951 -1.010 -0.640 1.00 85.44 92 LEU A C 1
ATOM 672 O O . LEU A 1 92 ? 11.506 -2.036 -1.150 1.00 85.44 92 LEU A O 1
ATOM 676 N N . ALA A 1 93 ? 11.715 -0.698 0.639 1.00 85.06 93 ALA A N 1
ATOM 677 C CA . ALA A 1 93 ? 10.864 -1.517 1.504 1.00 85.06 93 ALA A CA 1
ATOM 678 C C . ALA A 1 93 ? 9.397 -1.538 1.037 1.00 85.06 93 ALA A C 1
ATOM 680 O O . ALA A 1 93 ? 8.748 -2.577 1.131 1.00 85.06 93 ALA A O 1
ATOM 681 N N . VAL A 1 94 ? 8.887 -0.432 0.484 1.00 85.06 94 VAL A N 1
ATOM 682 C CA . VAL A 1 94 ? 7.549 -0.388 -0.135 1.00 85.06 94 VAL A CA 1
ATOM 683 C C . VAL A 1 94 ? 7.499 -1.279 -1.372 1.00 85.06 94 VAL A C 1
ATOM 685 O O . VAL A 1 94 ? 6.610 -2.117 -1.488 1.00 85.06 94 VAL A O 1
ATOM 688 N N . VAL A 1 95 ? 8.490 -1.168 -2.261 1.00 87.94 95 VAL A N 1
ATOM 689 C CA . VAL A 1 95 ? 8.571 -2.012 -3.466 1.00 87.94 95 VAL A CA 1
ATOM 690 C C . VAL A 1 95 ? 8.621 -3.502 -3.101 1.00 87.94 95 VAL A C 1
ATOM 692 O O . VAL A 1 95 ? 7.998 -4.324 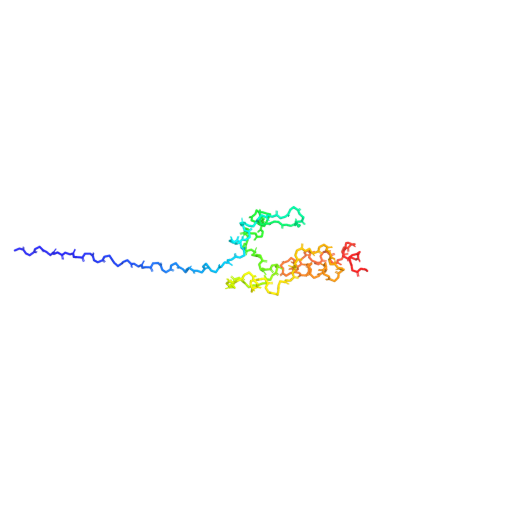-3.773 1.00 87.94 95 VAL A O 1
ATOM 695 N N . ALA A 1 96 ? 9.317 -3.857 -2.018 1.00 88.44 96 ALA A N 1
ATOM 696 C CA . ALA A 1 96 ? 9.397 -5.236 -1.543 1.00 88.44 96 ALA A CA 1
ATOM 697 C C . ALA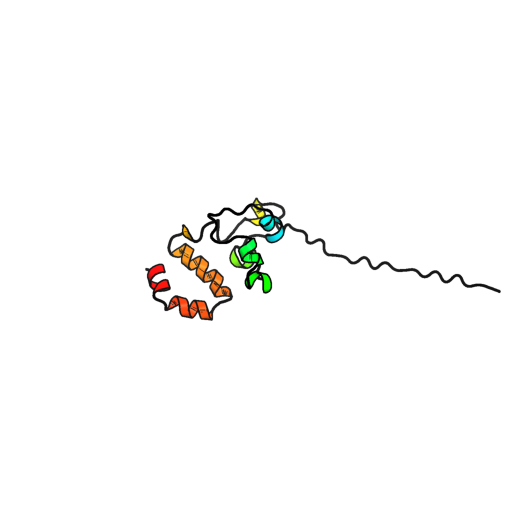 A 1 96 ? 8.040 -5.806 -1.090 1.00 88.44 96 ALA A C 1
ATOM 699 O O . ALA A 1 96 ? 7.821 -7.006 -1.234 1.00 88.44 96 ALA A O 1
ATOM 700 N N . VAL A 1 97 ? 7.118 -4.976 -0.588 1.00 90.81 97 VAL A N 1
ATOM 701 C CA . VAL A 1 97 ? 5.748 -5.417 -0.268 1.00 90.81 97 VAL A CA 1
ATOM 702 C C . VAL A 1 97 ? 4.989 -5.775 -1.544 1.00 90.81 97 VAL A C 1
ATOM 704 O O . VAL A 1 97 ? 4.380 -6.838 -1.619 1.00 90.81 97 VAL A O 1
ATOM 707 N N . CYS A 1 98 ? 5.094 -4.955 -2.592 1.00 92.31 98 CYS A N 1
ATOM 708 C CA . CYS A 1 98 ? 4.466 -5.253 -3.883 1.00 92.31 98 CYS A CA 1
ATOM 709 C C . CYS A 1 98 ? 4.999 -6.565 -4.488 1.00 92.31 98 CYS A C 1
ATOM 711 O O . CYS A 1 98 ? 4.242 -7.344 -5.068 1.00 92.31 98 CYS A O 1
ATOM 713 N N . ALA A 1 99 ? 6.296 -6.834 -4.311 1.00 94.06 99 ALA A N 1
ATOM 714 C CA . ALA A 1 99 ? 6.964 -8.035 -4.807 1.00 94.06 99 ALA A CA 1
ATOM 715 C C . ALA A 1 99 ? 6.460 -9.345 -4.174 1.00 94.06 99 ALA A C 1
ATOM 717 O O . ALA A 1 99 ? 6.737 -10.409 -4.716 1.00 94.06 99 ALA A O 1
ATOM 718 N N . GLN A 1 100 ? 5.710 -9.287 -3.064 1.00 93.44 100 GLN A N 1
ATOM 719 C CA . GLN A 1 100 ? 5.120 -10.479 -2.443 1.00 93.44 100 GLN A CA 1
ATOM 720 C C . GLN A 1 100 ? 4.083 -11.164 -3.348 1.00 93.44 100 GLN A C 1
ATOM 722 O O . GLN A 1 100 ? 3.885 -12.369 -3.223 1.00 93.44 100 GLN A O 1
ATOM 727 N N . CYS A 1 101 ? 3.452 -10.412 -4.259 1.00 96.44 101 CYS A N 1
ATOM 728 C CA . CYS A 1 101 ? 2.503 -10.938 -5.248 1.00 96.44 101 CYS A CA 1
ATOM 729 C C . CYS A 1 101 ? 2.927 -10.638 -6.697 1.00 96.44 101 CYS A C 1
ATOM 731 O O . CYS A 1 101 ? 2.635 -11.417 -7.598 1.00 96.44 101 CYS A O 1
ATOM 733 N N . HIS A 1 102 ? 3.614 -9.517 -6.940 1.00 96.75 102 HIS A N 1
ATOM 734 C CA . HIS A 1 102 ? 3.983 -9.044 -8.279 1.00 96.75 102 HIS A CA 1
ATOM 735 C C . HIS A 1 102 ? 5.452 -9.328 -8.608 1.00 96.75 102 HIS A C 1
ATOM 737 O O . HIS A 1 102 ? 6.243 -8.412 -8.849 1.00 96.75 102 HIS A O 1
ATOM 743 N N . GLU A 1 103 ? 5.840 -10.603 -8.577 1.00 96.75 103 GLU A N 1
ATOM 744 C CA . GLU A 1 103 ? 7.241 -11.005 -8.735 1.00 96.75 103 GLU A CA 1
ATOM 745 C C . GLU A 1 103 ? 7.807 -10.623 -10.115 1.00 96.75 103 GLU A C 1
ATOM 747 O O . GLU A 1 103 ? 8.906 -10.077 -10.219 1.00 96.75 103 GLU A O 1
ATOM 752 N N . ASP A 1 104 ? 7.037 -10.837 -11.179 1.00 97.62 104 ASP A N 1
ATOM 753 C CA . ASP A 1 104 ? 7.434 -10.544 -12.558 1.00 97.62 104 ASP A CA 1
ATOM 754 C C . ASP A 1 104 ? 7.668 -9.044 -12.771 1.00 97.62 104 ASP A C 1
ATOM 756 O O . ASP A 1 104 ? 8.698 -8.627 -13.311 1.00 97.62 104 ASP A O 1
ATOM 760 N N . GLN A 1 105 ? 6.742 -8.216 -12.283 1.00 97.06 105 GLN A N 1
ATOM 761 C CA . GLN A 1 105 ? 6.851 -6.760 -12.334 1.00 97.06 105 GLN A CA 1
ATOM 762 C C . GLN A 1 105 ? 8.027 -6.281 -11.484 1.00 97.06 105 GLN A C 1
ATOM 764 O O . GLN A 1 105 ? 8.757 -5.382 -11.899 1.00 97.06 105 GLN A O 1
ATOM 769 N N . TYR A 1 106 ? 8.259 -6.905 -10.327 1.00 95.44 106 TYR A N 1
ATOM 770 C CA . TYR A 1 106 ? 9.415 -6.607 -9.491 1.00 95.44 106 TYR A CA 1
ATOM 771 C C . TYR A 1 106 ? 10.734 -6.934 -10.202 1.00 95.44 106 TYR A C 1
ATOM 773 O O . TYR A 1 106 ? 11.646 -6.103 -10.201 1.00 95.44 106 TYR A O 1
ATOM 781 N N . ARG A 1 107 ? 10.838 -8.091 -10.871 1.00 95.88 107 ARG A N 1
ATOM 782 C CA . ARG A 1 107 ? 12.016 -8.452 -11.682 1.00 95.88 107 ARG A CA 1
ATOM 783 C C . ARG A 1 107 ? 12.271 -7.424 -12.783 1.00 95.88 107 ARG A C 1
ATOM 785 O O . ARG A 1 107 ? 13.404 -6.960 -12.915 1.00 95.88 107 ARG A O 1
ATOM 792 N N . GLY A 1 108 ? 11.229 -7.014 -13.509 1.00 96.50 108 GLY A N 1
ATOM 793 C CA . GLY A 1 108 ? 11.327 -5.958 -14.522 1.00 96.50 108 GLY A CA 1
ATOM 794 C C . GLY A 1 108 ? 11.743 -4.604 -13.934 1.00 96.50 108 GLY A C 1
ATOM 795 O O . GLY A 1 108 ? 12.635 -3.936 -14.459 1.00 96.50 108 GLY A O 1
ATOM 796 N N . TYR A 1 109 ? 11.164 -4.217 -12.796 1.00 94.75 109 TYR A N 1
ATOM 797 C CA . TYR A 1 109 ? 11.496 -2.965 -12.120 1.00 94.75 109 TYR A CA 1
ATOM 798 C C . TYR A 1 109 ? 12.965 -2.921 -11.689 1.00 94.75 109 TYR A C 1
ATOM 800 O O . TYR A 1 109 ? 13.639 -1.927 -11.957 1.00 94.75 109 TYR A O 1
ATOM 808 N N . ARG A 1 110 ? 13.499 -3.999 -11.101 1.00 93.19 110 ARG A N 1
ATOM 809 C CA . ARG A 1 110 ? 14.879 -4.057 -10.581 1.00 93.19 110 ARG A CA 1
ATOM 810 C C . ARG A 1 110 ? 15.974 -3.836 -11.620 1.00 93.19 110 ARG A C 1
ATOM 812 O O . ARG A 1 110 ? 17.059 -3.383 -11.264 1.00 93.19 110 ARG A O 1
ATOM 819 N N . VAL A 1 111 ? 15.716 -4.162 -12.883 1.00 94.81 111 VAL A N 1
ATOM 820 C CA . VAL A 1 111 ? 16.679 -3.940 -13.976 1.00 94.81 111 VAL A CA 1
ATOM 821 C C . VAL A 1 111 ? 16.490 -2.585 -14.662 1.00 94.81 111 VAL A C 1
ATOM 823 O O . VAL A 1 111 ? 17.326 -2.182 -15.473 1.00 94.81 111 VAL A O 1
ATOM 826 N N . SER A 1 112 ? 15.423 -1.857 -14.322 1.00 95.12 112 SER A N 1
ATOM 827 C CA . SER A 1 112 ? 15.097 -0.572 -14.932 1.00 95.12 112 SER A CA 1
ATOM 828 C C . SER A 1 112 ? 16.014 0.565 -14.450 1.00 95.12 112 SER A C 1
ATOM 830 O O . SER A 1 112 ? 16.548 0.518 -13.335 1.00 95.12 112 SER A O 1
ATOM 832 N N . PRO A 1 113 ? 16.151 1.645 -15.240 1.00 95.50 113 PRO A N 1
ATOM 833 C CA . PRO A 1 113 ? 16.812 2.870 -14.790 1.00 95.50 113 PRO A CA 1
ATOM 834 C C . PRO A 1 113 ? 16.181 3.472 -13.526 1.00 95.50 113 PRO A C 1
ATOM 836 O O . PRO A 1 113 ? 16.902 4.025 -12.700 1.00 95.50 113 PRO A O 1
ATOM 839 N N . HIS A 1 114 ? 14.865 3.315 -13.331 1.00 90.81 114 HIS A N 1
ATOM 840 C CA . HIS A 1 114 ? 14.161 3.825 -12.150 1.00 90.81 114 HIS A CA 1
ATOM 841 C C . HIS A 1 114 ? 14.659 3.180 -10.856 1.00 90.81 114 HIS A C 1
ATOM 843 O O . HIS A 1 114 ? 14.852 3.875 -9.863 1.00 90.81 114 HIS A O 1
ATOM 849 N N . TYR A 1 115 ? 14.896 1.864 -10.865 1.00 91.12 115 TYR A N 1
ATOM 850 C CA . TYR A 1 115 ? 15.450 1.182 -9.698 1.00 91.12 115 TYR A CA 1
ATOM 851 C C . TYR A 1 115 ? 16.880 1.641 -9.430 1.00 91.12 115 TYR A C 1
ATOM 853 O O . TYR A 1 115 ? 17.197 1.966 -8.293 1.00 91.12 115 TYR A O 1
ATOM 861 N N . LYS A 1 116 ? 17.717 1.744 -10.473 1.00 90.06 116 LYS A N 1
ATOM 862 C CA . LYS A 1 116 ? 19.108 2.209 -10.341 1.00 90.06 116 LYS A CA 1
ATOM 863 C C . LYS A 1 116 ? 19.187 3.606 -9.730 1.00 90.06 116 LYS A C 1
ATOM 865 O O . LYS A 1 116 ? 19.955 3.789 -8.797 1.00 90.06 116 LYS A O 1
ATOM 870 N N . ALA A 1 117 ? 18.363 4.538 -10.214 1.00 88.25 117 ALA A N 1
ATOM 871 C CA . ALA A 1 117 ? 18.286 5.906 -9.700 1.00 88.25 117 ALA A CA 1
ATOM 872 C C . ALA A 1 117 ? 17.738 5.978 -8.267 1.00 88.25 117 ALA A C 1
ATOM 874 O O . ALA A 1 117 ? 18.076 6.883 -7.513 1.00 88.25 117 ALA A O 1
ATOM 875 N N . LEU A 1 118 ? 16.878 5.031 -7.882 1.00 83.12 118 LEU A N 1
ATOM 876 C CA . LEU A 1 118 ? 16.386 4.938 -6.514 1.00 83.12 118 LEU A CA 1
ATOM 877 C C . LEU A 1 118 ? 17.438 4.344 -5.568 1.00 83.12 118 LEU A C 1
ATOM 879 O O . LEU A 1 118 ? 17.500 4.753 -4.413 1.00 83.12 118 LEU A O 1
ATOM 883 N N . SER A 1 119 ? 18.218 3.367 -6.038 1.00 76.94 119 SER A N 1
ATOM 884 C CA . SER A 1 119 ? 19.175 2.584 -5.245 1.00 76.94 119 SER A CA 1
ATOM 885 C C . SER A 1 119 ? 20.603 3.141 -5.209 1.00 76.94 119 SER A C 1
ATOM 887 O O . SER A 1 119 ? 21.445 2.537 -4.546 1.00 76.94 119 SER A O 1
ATOM 889 N N . SER A 1 120 ? 20.879 4.210 -5.960 1.00 69.06 120 SER A N 1
ATOM 890 C CA . SER A 1 120 ? 22.170 4.910 -6.010 1.00 69.06 120 SER A CA 1
ATOM 891 C C . SER A 1 120 ? 22.392 5.836 -4.823 1.00 69.06 120 SER A C 1
ATOM 893 O O . SER A 1 120 ? 21.394 6.449 -4.378 1.00 69.06 120 SER A O 1
#

=== Feature glossary ===
Annotated list of the representations used here:

Nearest PDB structures. The Foldseek neighbor list gives the closest experimentally determined structures in the PDB, ranked by structural alignment. TM-score near 1 means near-identical fold; near 0.3 means only rough topology match. This is how one finds what a novel AlphaFold prediction most resembles in the solved-structure universe.

Foldseek 3Di. Foldseek's 3Di representation compresses backbone geometry into a per-residue letter drawn from a learned twenty-state alphabet. It captures the tertiary interaction pattern around each residue — which residues are packed against it in space, regardless of where they are in sequence.

Radius of gyration, Cα contacts, bounding box. Radius of gyration (Rg) is the root-mean-square distance of Cα atoms from their centroid — a single number for overall size and compactness. A globular domain of N residues has Rg ≈ 2.2·N^0.38 Å; an extended or disordered chain has a much larger Rg. The Cα contact count is the number of residue pairs whose Cα atoms are within 8 Å and are more than four positions apart in sequence — a standard proxy for tertiary packing density. The bounding box is the smallest axis-aligned box enclosing all Cα atoms.

InterPro / GO / CATH / organism. The annotation block draws on four external resources. InterPro: which protein families and domains the sequence belongs to. GO: standardized terms for what the protein does, what process it participates in, and where in the cell it acts. CATH: which structural fold it has in the CATH hierarchy. Organism: the species of origin.

mmCIF coordinates. The mmCIF block holds the 3D Cartesian coordinates of each backbone atom (N, Cα, C, O) in ångströms. mmCIF is the PDB's canonical archive format — a tagged-loop text representation of the atomic model.

pLDDT. pLDDT is the predicted lDDT-Cα score: AlphaFold's confidence that the local environment of each residue (all inter-atomic distances within 15 Å) is correctly placed. It is a per-residue number between 0 and 100, with higher meaning more reliable.

Backbone torsions (φ/ψ). φ (phi) and ψ (psi) are the two rotatable backbone dihedrals per residue: φ is the C(i-1)–N–Cα–C torsion, ψ is the N–Cα–C–N(i+1) torsion, both in degrees on (−180°, 180°]. α-helical residues cluster near (−60°, −45°); β-strand residues near (−120°, +130°). A Ramachandran plot is simply a scatter of (φ, ψ) for every residue.

B-factor. For experimental (PDB) structures, the B-factor (temperature factor) quantifies the positional spread of each atom in the crystal — a combination of thermal vibration and static disorder — in units of Å². High B-factors mark flexible loops or poorly resolved regions; low B-factors mark the rigid, well-ordered core.

Secondary structure (3-state, P-SEA). SS3 is a coarse helix/strand/coil call (letters a/b/c) made by the P-SEA algorithm from inter-Cα distances and dihedrals. It is less detailed than DSSP but needs only Cα positions.

Predicted aligned error. Predicted aligned error is AlphaFold's pairwise confidence. Unlike pLDDT (per-residue), PAE is per-residue-pair and captures whether two parts of the structure are correctly placed relative to each other. Units are ångströms of expected positional error.

Solvent-accessible surface area. Solvent-accessible surface area (SASA) is the area in Å² traced out by the centre of a 1.4 Å probe sphere (a water molecule) rolled over the protein's van der Waals surface (Shrake–Rupley / Lee–Richards construction). Buried residues have near-zero SASA; fully exposed residues can exceed 200 Å². The total SASA scales roughly with the number of surface residues.

Secondary structure (8-state, DSSP). The SS8 string is DSSP's per-residue secondary-structure call. α-helix (H) means an i→i+4 H-bond ladder; β-strand (E) means the residue participates in a β-sheet; 3₁₀ (G) and π (I) are tighter and wider helices; T/S are turns/bends; '-' is loop.

Rendered structure images. Structure images are PyMOL renders from six orthogonal camera directions. Cartoon representation draws helices as coils and strands as arrows; sticks shows the backbone as bonds; surface shows the solvent-excluded envelope. Rainbow coloring maps sequence position to hue (blue→red, N→C); chain coloring assigns a distinct color per polypeptide.

Sequence. The amino-acid sequence is the protein's primary structure: the linear order of residues from the N-terminus to the C-terminus, written in one-letter code. Everything else here — the 3D coordinates, the secondary structure, the domain annotations — is ultimately a consequence of this string.

Contact-map, Ramachandran, and PAE plots. Three diagnostic plots accompany the record. The Cα contact map visualizes the tertiary structure as a 2D adjacency matrix (8 Å cutoff, sequence-local contacts suppressed). The Ramachandran plot shows the distribution of backbone (φ, ψ) torsions, with points in the α and β basins reflecting secondary structure content. The PAE plot shows AlphaFold's inter-residue confidence as a color matrix.